Protein AF-A0A7R9YFV6-F1 (afdb_monomer_lite)

Structure (mmCIF, N/CA/C/O backbone):
data_AF-A0A7R9YFV6-F1
#
_entry.id   AF-A0A7R9YFV6-F1
#
loop_
_atom_site.group_PDB
_atom_site.id
_atom_site.type_symbol
_atom_site.label_atom_id
_atom_site.label_alt_id
_atom_site.label_comp_id
_atom_site.label_asym_id
_atom_site.label_entity_id
_atom_site.label_seq_id
_atom_site.pdbx_PDB_ins_code
_atom_site.Cartn_x
_atom_site.Cartn_y
_atom_site.Cartn_z
_atom_site.occupancy
_atom_site.B_iso_or_equiv
_atom_site.auth_seq_id
_atom_site.auth_comp_id
_atom_site.auth_asym_id
_atom_site.auth_atom_id
_atom_site.pdbx_PDB_model_num
ATOM 1 N N . LEU A 1 1 ? -9.794 -22.684 -10.075 1.00 55.94 1 LEU A N 1
ATOM 2 C CA . LEU A 1 1 ? -10.388 -21.347 -9.835 1.00 55.94 1 LEU A CA 1
ATOM 3 C C . LEU A 1 1 ? -11.830 -21.379 -10.333 1.00 55.94 1 LEU A C 1
ATOM 5 O O . LEU A 1 1 ? -12.041 -21.853 -11.437 1.00 55.94 1 LEU A O 1
ATOM 9 N N . GLN A 1 2 ? -12.814 -20.967 -9.527 1.00 76.38 2 GLN A N 1
ATOM 10 C CA . GLN A 1 2 ? -14.256 -21.085 -9.842 1.00 76.38 2 GLN A CA 1
ATOM 11 C C . GLN A 1 2 ? -14.784 -19.982 -10.793 1.00 76.38 2 GLN A C 1
ATOM 13 O O . GLN A 1 2 ? -15.985 -19.745 -10.826 1.00 76.38 2 GLN A O 1
ATOM 18 N N . GLY A 1 3 ? -13.906 -19.260 -11.505 1.00 81.19 3 GLY A N 1
ATOM 19 C CA . GLY A 1 3 ? -14.290 -18.127 -12.366 1.00 81.19 3 GLY A CA 1
ATOM 20 C C . GLY A 1 3 ? -14.866 -16.917 -11.620 1.00 81.19 3 GLY A C 1
ATOM 21 O O . GLY A 1 3 ? -15.451 -16.038 -12.238 1.00 81.19 3 GLY A O 1
ATOM 22 N N . LYS A 1 4 ? -14.732 -16.882 -10.290 1.00 84.88 4 LYS A N 1
ATOM 23 C CA . LYS A 1 4 ? -15.154 -15.749 -9.468 1.00 84.88 4 LYS A CA 1
ATOM 24 C C . LYS A 1 4 ? -14.096 -14.657 -9.536 1.00 84.88 4 LYS A C 1
ATOM 26 O O . LYS A 1 4 ? -12.906 -14.962 -9.479 1.00 84.88 4 LYS A O 1
ATOM 31 N N . GLU A 1 5 ? -14.563 -13.421 -9.613 1.00 86.38 5 GLU A N 1
ATOM 32 C CA . GLU A 1 5 ? -13.743 -12.219 -9.520 1.00 86.38 5 GLU A 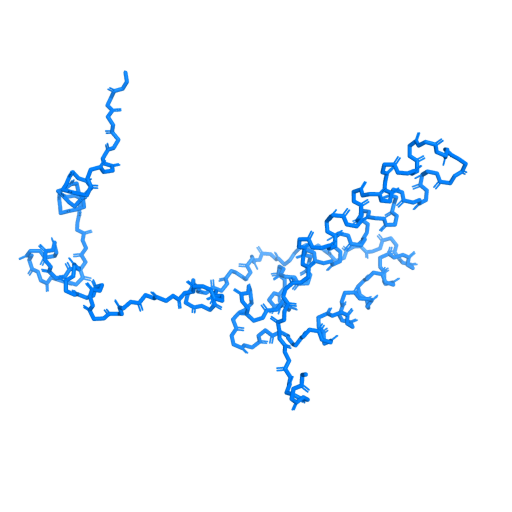CA 1
ATOM 33 C C . GLU A 1 5 ? -12.852 -12.249 -8.271 1.00 86.38 5 GLU A C 1
ATOM 35 O O . GLU A 1 5 ? -13.263 -12.716 -7.201 1.00 86.38 5 GLU A O 1
ATOM 40 N N . THR A 1 6 ? -11.621 -11.757 -8.407 1.00 92.56 6 THR A N 1
ATOM 41 C CA . THR A 1 6 ? -10.656 -11.707 -7.308 1.00 92.56 6 THR A CA 1
ATOM 42 C C . THR A 1 6 ? -10.088 -10.305 -7.140 1.00 92.56 6 THR A C 1
ATOM 44 O O . THR A 1 6 ? -10.216 -9.455 -8.012 1.00 92.56 6 THR A O 1
ATOM 47 N N . SER A 1 7 ? -9.486 -10.049 -5.981 1.00 93.19 7 SER A N 1
ATOM 48 C CA . SER A 1 7 ? -8.796 -8.794 -5.677 1.00 93.19 7 SER A CA 1
ATOM 49 C C . SER A 1 7 ? -7.513 -9.096 -4.898 1.00 93.19 7 SER A C 1
ATOM 51 O O . SER A 1 7 ? -7.325 -8.735 -3.739 1.00 93.19 7 SER A O 1
ATOM 53 N N . PHE A 1 8 ? -6.663 -9.910 -5.518 1.00 92.31 8 PHE A N 1
ATOM 54 C CA . PHE A 1 8 ? -5.338 -10.250 -5.027 1.00 92.31 8 PHE A CA 1
ATOM 55 C C . PHE A 1 8 ? -4.371 -9.086 -5.233 1.00 92.31 8 PHE A C 1
ATOM 57 O O . PHE A 1 8 ? -4.157 -8.666 -6.367 1.00 92.31 8 PHE A O 1
ATOM 64 N N . ASN A 1 9 ? -3.752 -8.636 -4.145 1.00 92.12 9 ASN A N 1
ATOM 65 C CA . ASN A 1 9 ? -2.746 -7.584 -4.120 1.00 92.12 9 ASN A CA 1
ATOM 66 C C . ASN A 1 9 ? -1.393 -8.046 -4.693 1.00 92.12 9 ASN A C 1
ATOM 68 O O . ASN A 1 9 ? -0.706 -8.847 -4.048 1.00 92.12 9 ASN A O 1
ATOM 72 N N . PRO A 1 10 ? -0.953 -7.530 -5.857 1.00 92.50 10 PRO A N 1
ATOM 73 C CA . PRO A 1 10 ? 0.287 -7.972 -6.479 1.00 92.50 10 PRO A CA 1
ATOM 74 C C . PRO A 1 10 ? 1.522 -7.178 -6.029 1.00 92.50 10 PRO A C 1
ATOM 76 O O . PRO A 1 10 ? 2.614 -7.476 -6.508 1.00 92.50 10 PRO A O 1
ATOM 79 N N . LEU A 1 11 ? 1.391 -6.193 -5.128 1.00 90.81 11 LEU A N 1
ATOM 80 C CA . LEU A 1 11 ? 2.456 -5.236 -4.804 1.00 90.81 11 LEU A CA 1
ATOM 81 C C . LEU A 1 11 ? 3.781 -5.917 -4.436 1.00 90.81 11 LEU A C 1
ATOM 83 O O . LEU A 1 11 ? 4.813 -5.612 -5.024 1.00 90.81 11 LEU A O 1
ATOM 87 N N . GLY A 1 12 ? 3.746 -6.894 -3.526 1.00 90.94 12 GLY A N 1
ATOM 88 C CA . GLY A 1 12 ? 4.953 -7.621 -3.118 1.00 90.94 12 GLY A CA 1
ATOM 89 C C . GLY A 1 12 ? 5.600 -8.422 -4.255 1.00 90.94 12 GLY A C 1
ATOM 90 O O . GLY A 1 12 ? 6.823 -8.523 -4.317 1.00 90.94 12 GLY A O 1
ATOM 91 N N . MET A 1 13 ? 4.800 -8.957 -5.184 1.00 93.62 13 MET A N 1
ATOM 92 C CA . MET A 1 13 ? 5.318 -9.688 -6.347 1.00 93.62 13 MET A CA 1
ATOM 93 C C . MET A 1 13 ? 5.952 -8.737 -7.363 1.00 93.62 13 MET A C 1
ATOM 95 O O . MET A 1 13 ? 7.000 -9.052 -7.920 1.00 93.62 13 MET A O 1
ATOM 99 N N . VAL A 1 14 ? 5.343 -7.567 -7.579 1.00 92.38 14 VAL A N 1
ATOM 100 C CA . VAL A 1 14 ? 5.886 -6.524 -8.461 1.00 92.38 14 VAL A CA 1
ATOM 101 C C . VAL A 1 14 ? 7.210 -5.993 -7.919 1.00 92.38 14 VAL A C 1
ATOM 103 O O . VAL A 1 14 ? 8.155 -5.850 -8.687 1.00 92.38 14 VAL A O 1
ATOM 106 N N . GLU A 1 15 ? 7.310 -5.759 -6.609 1.00 92.81 15 GLU A N 1
ATOM 107 C CA . GLU A 1 15 ? 8.560 -5.330 -5.970 1.00 92.81 15 GLU A CA 1
ATOM 108 C C . GLU A 1 15 ? 9.674 -6.370 -6.124 1.00 92.81 15 GLU A C 1
ATOM 110 O O . GLU A 1 15 ? 10.797 -6.028 -6.500 1.00 92.81 15 GLU A O 1
ATOM 115 N N . ALA A 1 16 ? 9.358 -7.651 -5.904 1.00 96.31 16 ALA A N 1
ATOM 116 C CA . ALA A 1 16 ? 10.313 -8.739 -6.091 1.00 96.31 16 ALA A CA 1
ATOM 117 C C . ALA A 1 16 ? 10.779 -8.856 -7.552 1.00 96.31 16 ALA A C 1
ATOM 119 O O . ALA A 1 16 ? 11.975 -8.982 -7.812 1.00 96.31 16 ALA A O 1
ATOM 120 N N . LEU A 1 17 ? 9.846 -8.777 -8.507 1.00 94.38 17 LEU A N 1
ATOM 121 C CA . LEU A 1 17 ? 10.154 -8.831 -9.935 1.00 94.38 17 LEU A CA 1
ATOM 122 C C . LEU A 1 17 ? 11.011 -7.638 -10.372 1.00 94.38 17 LEU A C 1
ATOM 124 O O . LEU A 1 17 ? 12.022 -7.829 -11.042 1.00 94.38 17 LEU A O 1
ATOM 128 N N . ALA A 1 18 ? 10.636 -6.422 -9.970 1.00 94.00 18 ALA A N 1
ATOM 129 C CA . ALA A 1 18 ? 11.396 -5.217 -10.276 1.00 94.00 18 ALA A CA 1
ATOM 130 C C . ALA A 1 18 ? 12.815 -5.298 -9.699 1.00 94.00 18 ALA A C 1
ATOM 132 O O . ALA A 1 18 ? 13.772 -5.047 -10.420 1.00 94.00 18 ALA A O 1
ATOM 133 N N . GLY A 1 19 ? 12.969 -5.737 -8.445 1.00 95.88 19 GLY A N 1
ATOM 134 C CA . GLY A 1 19 ? 14.287 -5.915 -7.831 1.00 95.88 19 GLY A CA 1
ATOM 135 C C . GLY A 1 19 ? 15.158 -6.946 -8.557 1.00 95.88 19 GLY A C 1
ATOM 136 O O . GLY A 1 19 ? 16.352 -6.720 -8.745 1.00 95.88 19 GLY A O 1
ATOM 137 N N . ALA A 1 20 ? 14.569 -8.055 -9.017 1.00 96.88 20 ALA A N 1
ATOM 138 C CA . ALA A 1 20 ? 15.288 -9.059 -9.801 1.00 96.88 20 ALA A CA 1
ATOM 139 C C . ALA A 1 20 ? 15.745 -8.514 -11.167 1.00 96.88 20 ALA A C 1
ATOM 141 O O . ALA A 1 20 ? 16.885 -8.749 -11.568 1.00 96.88 20 ALA A O 1
ATOM 142 N N . ILE A 1 21 ? 14.880 -7.765 -11.859 1.00 96.00 21 ILE A N 1
ATOM 143 C CA . ILE A 1 21 ? 15.186 -7.137 -13.153 1.00 96.00 21 ILE A CA 1
ATOM 144 C C . ILE A 1 21 ? 16.299 -6.094 -13.003 1.00 96.00 21 ILE A C 1
ATOM 146 O O . ILE A 1 21 ? 17.259 -6.100 -13.770 1.00 96.00 21 ILE A O 1
ATOM 150 N N . GLU A 1 22 ? 16.208 -5.232 -11.994 1.00 95.94 22 GLU A N 1
ATOM 151 C CA . GLU A 1 22 ? 17.221 -4.210 -11.719 1.00 95.94 22 GLU A CA 1
ATOM 152 C C . GLU A 1 22 ? 18.572 -4.837 -11.376 1.00 95.94 22 GLU A C 1
ATOM 154 O O . GLU A 1 22 ? 19.603 -4.405 -11.888 1.00 95.94 22 GLU A O 1
ATOM 159 N N . HIS A 1 23 ? 18.581 -5.906 -10.574 1.00 96.00 23 HIS A N 1
ATOM 160 C CA . HIS A 1 23 ? 19.810 -6.638 -10.289 1.00 96.00 23 HIS A CA 1
ATOM 161 C C . HIS A 1 23 ? 20.419 -7.248 -11.557 1.00 96.00 23 HIS A C 1
ATOM 163 O O . HIS A 1 23 ? 21.620 -7.102 -11.780 1.00 96.00 23 HIS A O 1
ATOM 169 N N . ALA A 1 24 ? 19.609 -7.867 -12.420 1.00 95.81 24 ALA A N 1
ATOM 170 C CA . ALA A 1 24 ? 20.085 -8.393 -13.697 1.00 95.81 24 ALA A CA 1
ATOM 171 C C . ALA A 1 24 ? 20.691 -7.286 -14.579 1.00 95.81 24 ALA A C 1
ATOM 173 O O . ALA A 1 24 ? 21.756 -7.483 -15.162 1.00 95.81 24 ALA A O 1
ATOM 174 N N . ALA A 1 25 ? 20.080 -6.099 -14.604 1.00 95.81 25 ALA A N 1
ATOM 175 C CA . ALA A 1 25 ? 20.611 -4.941 -15.320 1.00 95.81 25 ALA A CA 1
ATOM 176 C C . ALA A 1 25 ? 21.961 -4.457 -14.763 1.00 95.81 25 ALA A C 1
ATOM 178 O O . ALA A 1 25 ? 22.817 -4.033 -15.531 1.00 95.81 25 ALA A O 1
ATOM 179 N N . THR A 1 26 ? 22.211 -4.584 -13.453 1.00 94.75 26 THR A N 1
ATOM 180 C CA . THR A 1 26 ? 23.541 -4.269 -12.886 1.00 94.75 26 THR A CA 1
ATOM 181 C C . THR A 1 26 ? 24.646 -5.227 -13.341 1.00 94.75 26 THR A C 1
ATOM 183 O O . THR A 1 26 ? 25.824 -4.879 -13.279 1.00 94.75 26 THR A O 1
ATOM 186 N N . LEU A 1 27 ? 24.279 -6.424 -13.809 1.00 94.44 27 LEU A N 1
ATOM 187 C CA . LEU A 1 27 ? 25.208 -7.409 -14.368 1.00 94.44 27 LEU A CA 1
ATOM 188 C C . LEU A 1 27 ? 25.395 -7.233 -15.887 1.00 94.44 27 LEU A C 1
ATOM 190 O O . LEU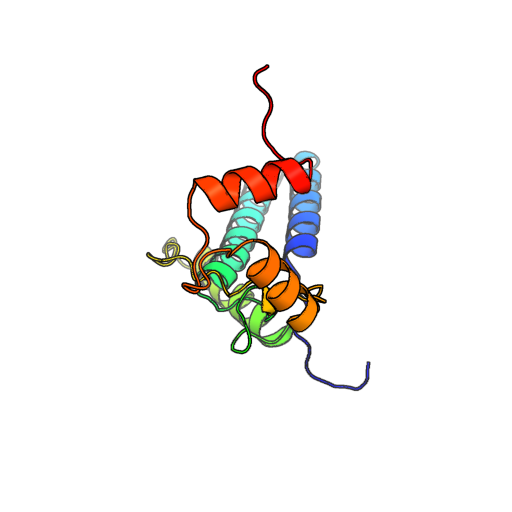 A 1 27 ? 26.414 -7.661 -16.426 1.00 94.44 27 LEU A O 1
ATOM 194 N N . HIS A 1 28 ? 24.436 -6.586 -16.560 1.00 91.38 28 HIS A N 1
ATOM 195 C CA . HIS A 1 28 ? 24.401 -6.359 -18.008 1.00 91.38 28 HIS A CA 1
ATOM 196 C C . HIS A 1 28 ? 24.117 -4.874 -18.309 1.00 91.38 28 HIS A C 1
ATOM 198 O O . HIS A 1 28 ? 22.972 -4.493 -18.561 1.00 91.38 28 HIS A O 1
ATOM 204 N N . PRO A 1 29 ? 25.148 -4.008 -18.275 1.00 88.69 29 PRO A N 1
ATOM 205 C CA . PRO A 1 29 ? 24.964 -2.558 -18.189 1.00 88.69 29 PRO A CA 1
ATOM 206 C C . PRO A 1 29 ? 24.517 -1.881 -19.493 1.00 88.69 29 PRO A C 1
ATOM 208 O O . PRO A 1 29 ? 24.250 -0.683 -19.493 1.00 88.69 29 PRO A O 1
ATOM 211 N N . GLU A 1 30 ? 24.440 -2.622 -20.598 1.00 92.25 30 GLU A N 1
ATOM 212 C CA . GLU A 1 30 ? 24.141 -2.109 -21.942 1.00 92.25 30 GLU A CA 1
ATOM 213 C C . GLU A 1 30 ? 22.812 -1.347 -22.049 1.00 92.25 30 GLU A C 1
ATOM 215 O O . GLU A 1 30 ? 22.733 -0.390 -22.813 1.00 92.25 30 GLU A O 1
ATOM 220 N N . ASP A 1 31 ? 21.813 -1.720 -21.243 1.00 90.69 31 ASP A N 1
ATOM 221 C CA . ASP A 1 31 ? 20.501 -1.059 -21.187 1.00 90.69 31 ASP A CA 1
ATOM 222 C C . ASP A 1 31 ? 20.080 -0.693 -19.750 1.00 90.69 31 ASP A C 1
ATOM 224 O O . ASP A 1 31 ? 18.904 -0.473 -19.452 1.00 90.69 31 ASP A O 1
ATOM 228 N N . GLN A 1 32 ? 21.041 -0.633 -18.821 1.00 94.38 32 GLN A N 1
ATOM 229 C CA . GLN A 1 32 ? 20.747 -0.489 -17.393 1.00 94.38 32 GLN A CA 1
ATOM 230 C C . GLN A 1 32 ? 19.943 0.775 -17.084 1.00 94.38 32 GLN A C 1
ATOM 232 O O . GLN A 1 32 ? 18.995 0.718 -16.306 1.00 94.38 32 GLN A O 1
ATOM 237 N N . GLU A 1 33 ? 20.289 1.912 -17.683 1.00 93.69 33 GLU A N 1
ATOM 238 C CA . GLU A 1 33 ? 19.588 3.173 -17.428 1.00 93.69 33 GLU A CA 1
ATOM 239 C C . GLU A 1 33 ? 18.093 3.077 -17.776 1.00 93.69 33 GLU A C 1
ATOM 241 O O . GLU A 1 33 ? 17.241 3.442 -16.960 1.00 93.69 33 GLU A O 1
ATOM 246 N N . ASN A 1 34 ? 17.768 2.507 -18.938 1.00 92.44 34 ASN A N 1
ATOM 247 C CA . ASN A 1 34 ? 16.389 2.361 -19.397 1.00 92.44 34 ASN A CA 1
ATOM 248 C C . ASN A 1 34 ? 15.610 1.359 -18.539 1.00 92.44 34 ASN A C 1
ATOM 250 O O . ASN A 1 34 ? 14.466 1.630 -18.163 1.00 92.44 34 ASN A O 1
ATOM 254 N N . VAL A 1 35 ? 16.233 0.237 -18.169 1.00 95.12 35 VAL A N 1
ATOM 255 C CA . VAL A 1 35 ? 15.619 -0.771 -17.294 1.00 95.12 35 VAL A CA 1
ATOM 256 C C . VAL A 1 35 ? 15.308 -0.184 -15.916 1.00 95.12 35 VAL A C 1
ATOM 258 O O . VAL A 1 35 ? 14.182 -0.310 -15.431 1.00 95.12 35 VAL A O 1
ATOM 261 N N . MET A 1 36 ? 16.265 0.522 -15.308 1.00 94.50 36 MET A N 1
ATOM 262 C CA . MET A 1 36 ? 16.078 1.170 -14.005 1.00 94.50 36 MET A CA 1
ATOM 263 C C . MET A 1 36 ? 14.973 2.236 -14.067 1.00 94.50 36 MET A C 1
ATOM 265 O O . MET A 1 36 ? 14.119 2.311 -13.179 1.00 94.50 36 MET A O 1
ATOM 269 N N . ALA A 1 37 ? 14.937 3.039 -15.136 1.00 92.31 37 ALA A N 1
ATOM 270 C CA . ALA A 1 37 ? 13.895 4.041 -15.343 1.00 92.31 37 ALA A CA 1
ATOM 271 C C . ALA A 1 37 ? 12.503 3.406 -15.510 1.00 92.31 37 ALA A C 1
ATOM 273 O O . ALA A 1 37 ? 11.527 3.877 -14.915 1.00 92.31 37 ALA A O 1
ATOM 274 N N . TYR A 1 38 ? 12.398 2.318 -16.275 1.00 94.00 38 TYR A N 1
ATOM 275 C CA . TYR A 1 38 ? 11.152 1.577 -16.453 1.00 94.00 38 TYR A CA 1
ATOM 276 C C . TYR A 1 38 ? 10.652 0.984 -15.129 1.00 94.00 38 TYR A C 1
ATOM 278 O O . TYR A 1 38 ? 9.500 1.208 -14.752 1.00 94.00 38 TYR A O 1
ATOM 286 N N . CYS A 1 39 ? 11.516 0.293 -14.379 1.00 95.38 39 CYS A N 1
ATOM 287 C CA . CYS A 1 39 ? 11.171 -0.292 -13.080 1.00 95.38 39 CYS A CA 1
ATOM 288 C C . CYS A 1 39 ? 10.742 0.774 -12.062 1.00 95.38 39 CYS A C 1
ATOM 290 O O . CYS A 1 39 ? 9.759 0.582 -11.340 1.00 95.38 39 CYS A O 1
ATOM 292 N N . SER A 1 40 ? 11.409 1.931 -12.050 1.00 92.81 40 SER A N 1
ATOM 293 C CA . SER A 1 40 ? 11.021 3.083 -11.231 1.00 92.81 40 SER A CA 1
ATOM 294 C C . SER A 1 40 ? 9.614 3.593 -11.577 1.00 92.81 40 SER A C 1
ATOM 296 O O . SER A 1 40 ? 8.763 3.743 -10.692 1.00 92.81 40 SER A O 1
ATOM 298 N N . ASN A 1 41 ? 9.313 3.776 -12.868 1.00 92.56 41 ASN A N 1
ATOM 299 C CA . ASN A 1 41 ? 7.982 4.188 -13.322 1.00 92.56 41 ASN A CA 1
ATOM 300 C C . ASN A 1 41 ? 6.906 3.135 -13.023 1.00 92.56 41 ASN A C 1
ATOM 302 O O . ASN A 1 41 ? 5.801 3.494 -12.612 1.00 92.56 41 ASN A O 1
ATOM 306 N N . MET A 1 42 ? 7.225 1.845 -13.159 1.00 94.56 42 MET A N 1
ATOM 307 C CA . MET A 1 42 ? 6.318 0.740 -12.840 1.00 94.56 42 MET A CA 1
ATOM 308 C C . MET A 1 42 ? 5.952 0.725 -11.351 1.00 94.56 42 MET A C 1
ATOM 310 O O . MET A 1 42 ? 4.765 0.703 -11.014 1.00 94.56 42 MET A O 1
ATOM 314 N N . ARG A 1 43 ? 6.938 0.828 -10.445 1.00 94.00 43 ARG A N 1
ATOM 315 C CA . ARG A 1 43 ? 6.671 0.950 -8.999 1.00 94.00 43 ARG A CA 1
ATOM 316 C C . ARG A 1 43 ? 5.822 2.170 -8.691 1.00 94.00 43 ARG A C 1
ATOM 318 O O . ARG A 1 43 ? 4.849 2.081 -7.944 1.00 94.00 43 ARG A O 1
ATOM 325 N N . ARG A 1 44 ? 6.146 3.311 -9.301 1.00 90.44 44 ARG A N 1
ATOM 326 C CA . ARG A 1 44 ? 5.378 4.545 -9.118 1.00 90.44 44 ARG A CA 1
ATOM 327 C C . ARG A 1 44 ? 3.930 4.397 -9.585 1.00 90.44 44 ARG A C 1
ATOM 329 O O . ARG A 1 44 ? 3.031 4.919 -8.929 1.00 90.44 44 ARG A O 1
ATOM 336 N N . ALA A 1 45 ? 3.682 3.691 -10.687 1.00 92.31 45 ALA A N 1
ATOM 337 C CA . ALA A 1 45 ? 2.336 3.434 -11.197 1.00 92.31 45 ALA A CA 1
ATOM 338 C C . ALA A 1 45 ? 1.534 2.550 -10.232 1.00 92.31 45 ALA A C 1
ATOM 340 O O . ALA A 1 45 ? 0.401 2.903 -9.891 1.00 92.31 45 ALA A O 1
ATOM 341 N N . CYS A 1 46 ? 2.141 1.476 -9.718 1.00 93.94 46 CYS A N 1
ATOM 342 C CA . CYS A 1 46 ? 1.557 0.637 -8.669 1.00 93.94 46 CYS A CA 1
ATOM 343 C C . CYS A 1 46 ? 1.237 1.438 -7.399 1.00 93.94 46 CYS A C 1
ATOM 345 O O . CYS A 1 46 ? 0.090 1.457 -6.955 1.00 93.94 46 CYS A O 1
ATOM 347 N N . HIS A 1 47 ? 2.221 2.144 -6.834 1.00 91.25 47 HIS A N 1
ATOM 348 C CA . HIS A 1 47 ? 2.048 2.901 -5.593 1.00 91.25 47 HIS A CA 1
ATOM 349 C C . HIS A 1 47 ? 1.000 4.001 -5.715 1.00 91.25 47 HIS A C 1
ATOM 351 O O . HIS A 1 47 ? 0.149 4.128 -4.836 1.00 91.25 47 HIS A O 1
ATOM 357 N N . ASN A 1 48 ? 1.011 4.761 -6.812 1.00 89.62 48 ASN A N 1
ATOM 358 C CA . ASN A 1 48 ? -0.000 5.789 -7.025 1.00 89.62 48 ASN A CA 1
ATOM 359 C C . ASN A 1 48 ? -1.391 5.164 -7.158 1.00 89.62 48 ASN A C 1
ATOM 361 O O . ASN A 1 48 ? -2.332 5.688 -6.576 1.00 89.62 48 ASN A O 1
ATOM 365 N N . THR A 1 49 ? -1.534 4.025 -7.839 1.00 91.56 49 THR A N 1
ATOM 366 C CA . THR A 1 49 ? -2.826 3.323 -7.932 1.00 91.56 49 THR A CA 1
ATOM 367 C C . THR A 1 49 ? -3.395 3.005 -6.544 1.00 91.56 49 THR A C 1
ATOM 369 O O . THR A 1 49 ? -4.549 3.327 -6.278 1.00 91.56 49 THR A O 1
ATOM 372 N N . PHE A 1 50 ? -2.577 2.515 -5.607 1.00 91.12 50 PHE A N 1
ATOM 373 C CA . PHE A 1 50 ? -3.007 2.374 -4.208 1.00 91.12 50 PHE A CA 1
ATOM 374 C C . PHE A 1 50 ? -3.302 3.718 -3.534 1.00 91.12 50 PHE A C 1
ATOM 376 O O . PHE A 1 50 ? -4.331 3.857 -2.879 1.00 91.12 50 PHE A O 1
ATOM 383 N N . ALA A 1 51 ? -2.431 4.715 -3.699 1.00 87.12 51 ALA A N 1
ATOM 384 C CA . ALA A 1 51 ? -2.583 6.016 -3.050 1.00 87.12 51 ALA A CA 1
ATOM 385 C C . ALA A 1 51 ? -3.895 6.720 -3.440 1.00 87.12 51 ALA A C 1
ATOM 387 O O . ALA A 1 51 ? -4.519 7.359 -2.594 1.00 87.12 51 ALA A O 1
ATOM 388 N N . TYR A 1 52 ? -4.330 6.553 -4.693 1.00 87.19 52 TYR A N 1
ATOM 389 C CA . TYR A 1 52 ? -5.591 7.063 -5.241 1.00 87.19 52 TYR A CA 1
ATOM 390 C C . TYR A 1 52 ? -6.839 6.279 -4.795 1.00 87.19 52 TYR A C 1
ATOM 392 O O . TYR A 1 52 ? -7.922 6.551 -5.306 1.00 87.19 52 TYR A O 1
ATOM 400 N N . GLY A 1 53 ? -6.712 5.304 -3.888 1.00 87.88 53 GLY A N 1
ATOM 401 C CA . GLY A 1 53 ? -7.824 4.433 -3.486 1.00 87.88 53 GLY A CA 1
ATOM 402 C C . GLY A 1 53 ? -8.242 3.441 -4.577 1.00 87.88 53 GLY A C 1
ATOM 403 O O . GLY A 1 53 ? -9.280 2.805 -4.474 1.00 87.88 53 GLY A O 1
ATOM 404 N N . GLN A 1 54 ? -7.432 3.291 -5.627 1.00 91.38 54 GLN A N 1
ATOM 405 C CA . GLN A 1 54 ? -7.669 2.404 -6.774 1.00 91.38 54 GLN A CA 1
ATOM 406 C C . GLN A 1 54 ? -6.894 1.084 -6.637 1.00 91.38 54 GLN A C 1
ATOM 408 O O . GLN A 1 54 ? -6.664 0.371 -7.610 1.00 91.38 54 GLN A O 1
ATOM 413 N N . GLY A 1 55 ? -6.430 0.784 -5.425 1.00 93.06 55 GLY A N 1
ATOM 414 C CA . GLY A 1 55 ? -5.762 -0.464 -5.090 1.00 93.06 55 GLY A CA 1
ATOM 415 C C . GLY A 1 55 ? -6.717 -1.652 -5.035 1.00 93.06 55 GLY A C 1
ATOM 416 O O . GLY A 1 55 ? -7.932 -1.513 -5.160 1.00 93.06 55 GLY A O 1
ATOM 417 N N . THR A 1 56 ? -6.164 -2.829 -4.773 1.00 94.00 56 THR A N 1
ATOM 418 C CA . THR A 1 56 ? -6.957 -4.018 -4.450 1.00 94.00 56 THR A CA 1
ATOM 419 C C . THR A 1 56 ? -7.696 -3.855 -3.122 1.00 94.00 56 THR A C 1
ATOM 421 O O . THR A 1 56 ? -7.294 -3.081 -2.251 1.00 94.00 56 THR A O 1
ATOM 424 N N . ARG A 1 57 ? -8.801 -4.583 -2.953 1.00 91.38 57 ARG A N 1
ATOM 425 C CA . ARG A 1 57 ? -9.788 -4.408 -1.878 1.00 91.38 57 ARG A CA 1
ATOM 426 C C . ARG A 1 57 ? -9.210 -4.533 -0.473 1.00 91.38 57 ARG A C 1
ATOM 428 O O . ARG A 1 57 ? -9.673 -3.864 0.445 1.00 91.38 57 ARG A O 1
ATOM 435 N N . ASP A 1 58 ? -8.154 -5.322 -0.309 1.00 87.88 58 ASP A N 1
ATOM 436 C CA . ASP A 1 58 ? -7.436 -5.453 0.960 1.00 87.88 58 ASP A CA 1
ATOM 437 C C . ASP A 1 58 ? -6.747 -4.157 1.419 1.00 87.88 58 ASP A C 1
ATOM 439 O O . ASP A 1 58 ? -6.566 -3.943 2.620 1.00 87.88 58 ASP A O 1
ATOM 443 N N . MET A 1 59 ? -6.374 -3.296 0.469 1.00 85.75 59 MET A N 1
ATOM 444 C CA . MET A 1 59 ? -5.667 -2.032 0.690 1.00 85.75 59 MET A CA 1
ATOM 445 C C . MET A 1 59 ? -6.416 -0.793 0.198 1.00 85.75 59 MET A C 1
ATOM 447 O O . MET A 1 59 ? -5.952 0.307 0.483 1.00 85.75 59 MET A O 1
ATOM 451 N N . ALA A 1 60 ? -7.568 -0.934 -0.457 1.00 87.06 60 ALA A N 1
ATOM 452 C CA . ALA A 1 60 ? -8.428 0.177 -0.875 1.00 87.06 60 ALA A CA 1
ATOM 453 C C . ALA A 1 60 ? -9.858 0.113 -0.303 1.00 87.06 60 ALA A C 1
ATOM 455 O O . ALA A 1 60 ? -10.601 1.083 -0.409 1.00 87.06 60 ALA A O 1
ATOM 456 N N . GLY A 1 61 ? -10.243 -0.980 0.365 1.00 86.44 61 GLY A N 1
ATOM 457 C CA . GLY A 1 61 ? -11.598 -1.163 0.886 1.00 86.44 61 GLY A CA 1
ATOM 458 C C . GLY A 1 61 ? -12.549 -1.840 -0.112 1.00 86.44 61 GLY A C 1
ATOM 459 O O . GLY A 1 61 ? -12.101 -2.406 -1.106 1.00 86.44 61 GLY A O 1
ATOM 460 N N . PRO A 1 62 ? -13.868 -1.836 0.145 1.00 86.81 62 PRO A N 1
ATOM 461 C CA . PRO A 1 62 ? -14.842 -2.629 -0.609 1.00 86.81 62 PRO A CA 1
ATOM 462 C C . PRO A 1 62 ? -14.985 -2.153 -2.058 1.00 86.81 62 PRO A C 1
ATOM 464 O O . PRO A 1 62 ? -15.182 -2.977 -2.946 1.00 86.81 62 PRO A O 1
ATOM 467 N N . ASP A 1 63 ? -14.790 -0.854 -2.287 1.00 86.88 63 ASP A N 1
ATOM 468 C CA . ASP A 1 63 ? -14.794 -0.223 -3.611 1.00 86.88 63 ASP A CA 1
ATOM 469 C C . ASP A 1 63 ? -13.441 -0.357 -4.337 1.00 86.88 63 ASP A C 1
ATOM 471 O O . ASP A 1 63 ? -13.255 0.172 -5.433 1.00 86.88 63 ASP A O 1
ATOM 475 N N . GLY A 1 64 ? -12.483 -1.065 -3.729 1.00 89.12 64 GLY A N 1
ATOM 476 C CA . GLY A 1 64 ? -11.204 -1.386 -4.343 1.00 89.12 64 GLY A CA 1
ATOM 477 C C . GLY A 1 64 ? -11.360 -2.255 -5.590 1.00 89.12 64 GLY A C 1
ATOM 478 O O . GLY A 1 64 ? -12.315 -3.024 -5.750 1.00 89.12 64 GLY A O 1
ATOM 479 N N . PHE A 1 65 ? -10.371 -2.153 -6.468 1.00 94.06 65 PHE A N 1
ATOM 480 C CA . PHE A 1 65 ? -10.366 -2.802 -7.769 1.00 94.06 65 PHE A CA 1
ATOM 481 C C . PHE A 1 65 ? -10.243 -4.316 -7.677 1.00 94.06 65 PHE A C 1
ATOM 483 O O . PHE A 1 65 ? -9.707 -4.878 -6.717 1.00 94.06 65 PHE A O 1
ATOM 490 N N . THR A 1 66 ? -10.725 -4.982 -8.718 1.00 94.94 66 THR A N 1
ATOM 491 C CA . THR A 1 66 ? -10.399 -6.382 -8.987 1.00 94.94 66 THR A CA 1
ATOM 492 C C . THR A 1 66 ? -8.911 -6.519 -9.317 1.00 94.94 66 THR A C 1
ATOM 494 O O . THR A 1 66 ? -8.209 -5.523 -9.513 1.00 94.94 66 THR A O 1
ATOM 497 N N . THR A 1 67 ? -8.391 -7.744 -9.350 1.00 94.88 67 THR A N 1
ATOM 498 C CA . THR A 1 67 ? -7.004 -7.975 -9.772 1.00 94.88 67 THR A CA 1
ATOM 499 C C . THR A 1 67 ? -6.787 -7.493 -11.202 1.00 94.88 67 THR A C 1
ATOM 501 O O . THR A 1 67 ? -5.784 -6.839 -11.476 1.00 94.88 67 THR A O 1
ATOM 504 N N . GLU A 1 68 ? -7.736 -7.771 -12.088 1.00 93.56 68 GLU A N 1
ATOM 505 C CA . GLU A 1 68 ? -7.711 -7.385 -13.492 1.00 93.56 68 GLU A CA 1
ATOM 506 C C . GLU A 1 68 ? -7.788 -5.857 -13.655 1.00 93.56 68 GLU A C 1
ATOM 508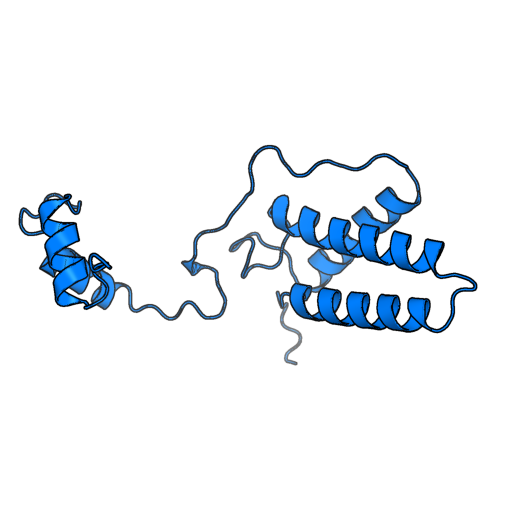 O O . GLU A 1 68 ? -6.897 -5.268 -14.265 1.00 93.56 68 GLU A O 1
ATOM 513 N N . ASP A 1 69 ? -8.751 -5.190 -13.007 1.00 95.00 69 ASP A N 1
ATOM 514 C CA . ASP A 1 69 ? -8.896 -3.725 -13.073 1.00 95.00 69 ASP A CA 1
ATOM 515 C C . ASP A 1 69 ? -7.683 -2.994 -12.482 1.00 95.00 69 ASP A C 1
ATOM 517 O O . ASP A 1 69 ? -7.278 -1.932 -12.966 1.00 95.00 69 ASP A O 1
ATOM 521 N N . PHE A 1 70 ? -7.085 -3.552 -11.422 1.00 96.06 70 PHE A N 1
ATOM 522 C CA . PHE A 1 70 ? -5.852 -3.027 -10.847 1.00 96.06 70 PHE A CA 1
ATOM 523 C C . PHE A 1 70 ? -4.710 -3.076 -11.865 1.00 96.06 70 PHE A C 1
ATOM 525 O O . PHE A 1 70 ? -4.027 -2.070 -12.067 1.00 96.06 70 PHE A O 1
ATOM 532 N N . VAL A 1 71 ? -4.517 -4.220 -12.529 1.00 95.94 71 VAL A N 1
ATOM 533 C CA . VAL A 1 71 ? -3.481 -4.386 -13.558 1.00 95.94 71 VAL A CA 1
ATOM 534 C C . VAL A 1 71 ? -3.717 -3.421 -14.720 1.00 95.94 71 VAL A C 1
ATOM 536 O O . VAL A 1 71 ? -2.785 -2.713 -15.108 1.00 95.94 71 VAL A O 1
ATOM 539 N N . ASP A 1 72 ? -4.953 -3.307 -15.207 1.00 95.50 72 ASP A N 1
ATOM 540 C CA . ASP A 1 72 ? -5.312 -2.390 -16.294 1.00 95.50 72 ASP A CA 1
ATOM 541 C C . ASP A 1 72 ? -5.063 -0.923 -15.913 1.00 95.50 72 ASP A C 1
ATOM 543 O O . ASP A 1 72 ? -4.521 -0.139 -16.703 1.00 95.50 72 ASP A O 1
ATOM 547 N N . LYS A 1 73 ? -5.387 -0.532 -14.673 1.00 94.31 73 LYS A N 1
ATOM 548 C CA . LYS A 1 73 ? -5.122 0.826 -14.182 1.00 94.31 73 LYS A CA 1
ATOM 549 C C . LYS A 1 73 ? -3.629 1.118 -14.070 1.00 94.31 73 LYS A C 1
ATOM 551 O O . LYS A 1 73 ? -3.201 2.211 -14.452 1.00 94.31 73 LYS A O 1
ATOM 556 N N . VAL A 1 74 ? -2.843 0.173 -13.554 1.00 94.75 74 VAL A N 1
ATOM 557 C CA . VAL A 1 74 ? -1.384 0.306 -13.461 1.00 94.75 74 VAL A CA 1
ATOM 558 C C . VAL A 1 74 ? -0.772 0.422 -14.853 1.00 94.75 74 VAL A C 1
ATOM 560 O O . VAL A 1 74 ? 0.039 1.322 -15.068 1.00 94.75 74 VAL A O 1
ATOM 563 N N . ALA A 1 75 ? -1.194 -0.413 -15.806 1.00 94.75 75 ALA A N 1
ATOM 564 C CA . ALA A 1 75 ? -0.731 -0.360 -17.190 1.00 94.75 75 ALA A CA 1
ATOM 565 C C . ALA A 1 75 ? -1.043 0.997 -17.840 1.00 94.75 75 ALA A C 1
ATOM 567 O O . ALA A 1 75 ? -0.160 1.614 -18.435 1.00 94.75 75 ALA A O 1
ATOM 568 N N . TRP A 1 76 ? -2.261 1.516 -17.645 1.00 92.81 76 TRP A N 1
ATOM 569 C CA . TRP A 1 76 ? -2.652 2.850 -18.109 1.00 92.81 76 TRP A CA 1
ATOM 570 C C . TRP A 1 76 ? -1.777 3.968 -17.512 1.00 92.81 76 TRP A C 1
ATOM 572 O O . TRP A 1 76 ? -1.338 4.865 -18.236 1.00 92.81 76 TRP A O 1
ATOM 582 N N . ARG A 1 77 ? -1.481 3.923 -16.201 1.00 92.56 77 ARG A N 1
ATOM 583 C CA . ARG A 1 77 ? -0.590 4.907 -15.551 1.00 92.56 77 ARG A CA 1
ATOM 584 C C . ARG A 1 77 ? 0.840 4.806 -16.070 1.00 92.56 77 ARG A C 1
ATOM 586 O O . ARG A 1 77 ? 1.458 5.834 -16.332 1.00 92.56 77 ARG A O 1
ATOM 593 N N . LEU A 1 78 ? 1.354 3.586 -16.206 1.00 93.12 78 LEU A N 1
ATOM 594 C CA . LEU A 1 78 ? 2.710 3.328 -16.675 1.00 93.12 78 LEU A CA 1
ATOM 595 C C . LEU A 1 78 ? 2.906 3.845 -18.100 1.00 93.12 78 LEU A C 1
ATOM 597 O O . LEU A 1 78 ? 3.847 4.595 -18.340 1.00 93.12 78 LEU A O 1
ATOM 601 N N . ASP A 1 79 ? 1.988 3.528 -19.015 1.00 92.25 79 ASP A N 1
ATOM 602 C CA . ASP A 1 79 ? 2.008 4.044 -20.387 1.00 92.25 79 ASP A CA 1
ATOM 603 C C . ASP A 1 79 ? 2.058 5.580 -20.409 1.00 92.25 79 ASP A C 1
ATOM 605 O O . ASP A 1 79 ? 2.877 6.177 -21.109 1.00 92.25 79 ASP A O 1
ATOM 609 N N . ARG A 1 80 ? 1.264 6.238 -19.557 1.00 88.19 80 ARG A N 1
ATOM 610 C CA . ARG A 1 80 ? 1.282 7.698 -19.423 1.00 88.19 80 ARG A CA 1
ATOM 611 C C . ARG A 1 80 ? 2.621 8.232 -18.902 1.00 88.19 80 ARG A C 1
ATOM 613 O O . ARG A 1 80 ? 3.103 9.222 -19.447 1.00 88.19 80 ARG A O 1
ATOM 620 N N . TYR A 1 81 ? 3.216 7.601 -17.888 1.00 89.88 81 TYR A N 1
ATOM 621 C CA . TYR A 1 81 ? 4.517 8.012 -17.336 1.00 89.88 81 TYR A CA 1
ATOM 622 C C . TYR A 1 81 ? 5.662 7.835 -18.336 1.00 89.88 81 TYR A C 1
ATOM 624 O O . TYR A 1 81 ? 6.602 8.626 -18.334 1.00 89.88 81 TYR A O 1
ATOM 632 N N . LEU A 1 82 ? 5.579 6.819 -19.198 1.00 89.06 82 LEU A N 1
ATOM 633 C CA . LEU A 1 82 ? 6.563 6.585 -20.254 1.00 89.06 82 LEU A CA 1
ATOM 634 C C . LEU A 1 82 ? 6.393 7.566 -21.426 1.00 89.06 82 LEU A C 1
ATOM 636 O O . LEU A 1 82 ? 7.385 8.007 -21.997 1.00 89.06 82 LEU A O 1
ATOM 640 N N . ARG A 1 83 ? 5.151 7.928 -21.785 1.00 86.06 83 ARG A N 1
ATOM 641 C CA . ARG A 1 83 ? 4.848 8.826 -22.920 1.00 86.06 83 ARG A CA 1
ATOM 642 C C . ARG A 1 83 ? 5.034 10.303 -22.621 1.00 86.06 83 ARG A C 1
ATOM 644 O O . ARG A 1 83 ? 5.351 11.080 -23.518 1.00 86.06 83 ARG A O 1
ATOM 651 N N . ALA A 1 84 ? 4.752 10.712 -21.396 1.00 64.62 84 ALA A N 1
ATOM 652 C CA . ALA A 1 84 ? 4.813 12.098 -20.994 1.00 64.62 84 ALA A CA 1
ATOM 653 C C . ALA A 1 84 ? 5.614 12.172 -19.704 1.00 64.62 84 ALA A C 1
ATOM 655 O O . ALA A 1 84 ? 5.233 11.568 -18.706 1.00 64.62 84 ALA A O 1
ATOM 656 N N . HIS A 1 85 ? 6.631 13.029 -19.666 1.00 57.88 85 HIS A N 1
ATOM 657 C CA . HIS A 1 85 ? 7.281 13.491 -18.432 1.00 57.88 85 HIS A CA 1
ATOM 658 C C . HIS A 1 85 ? 6.307 14.190 -17.442 1.00 57.88 85 HIS A C 1
ATOM 660 O O . HIS A 1 85 ? 6.725 14.948 -16.572 1.00 57.88 85 HIS A O 1
ATOM 666 N N . MET A 1 86 ? 4.993 13.990 -17.580 1.00 55.62 86 MET A N 1
ATOM 667 C CA . MET A 1 86 ? 3.958 14.408 -16.657 1.00 55.62 86 MET A CA 1
ATOM 668 C C . MET A 1 86 ? 3.689 13.285 -15.677 1.00 55.62 86 MET A C 1
ATOM 670 O O . 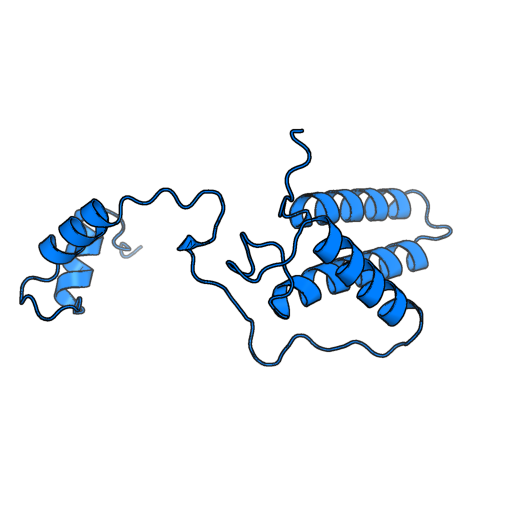MET A 1 86 ? 3.014 12.300 -15.987 1.00 55.62 86 MET A O 1
ATOM 674 N N . VAL A 1 87 ? 4.167 13.484 -14.459 1.00 58.69 87 VAL A N 1
ATOM 675 C CA . VAL A 1 87 ? 3.837 12.587 -13.375 1.00 58.69 87 VAL A CA 1
ATOM 676 C C . VAL A 1 87 ? 2.669 13.150 -12.600 1.00 58.69 87 VAL A C 1
ATOM 678 O O . VAL A 1 87 ? 2.779 14.211 -11.992 1.00 58.69 87 VAL A O 1
ATOM 681 N N . GLU A 1 88 ? 1.543 12.439 -12.623 1.00 64.06 88 GLU A N 1
ATOM 682 C CA . GLU A 1 88 ? 0.520 12.650 -11.606 1.00 64.06 88 GLU A CA 1
ATOM 683 C C . GLU A 1 88 ? 1.202 12.466 -10.245 1.00 64.06 88 GLU A C 1
ATOM 685 O O . GLU A 1 88 ? 1.770 11.407 -9.940 1.00 64.06 88 GLU A O 1
ATOM 690 N N . GLY A 1 89 ? 1.224 13.542 -9.456 1.00 63.59 89 GLY A N 1
ATOM 691 C CA . GLY A 1 89 ? 1.655 13.483 -8.067 1.00 63.59 89 GLY A CA 1
ATOM 692 C C . GLY A 1 89 ? 0.800 12.472 -7.299 1.00 63.59 89 GLY A C 1
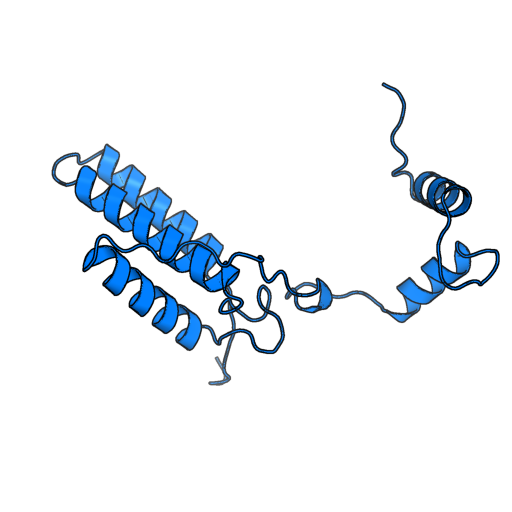ATOM 693 O O . GLY A 1 89 ? -0.265 12.079 -7.777 1.00 63.59 89 GLY A O 1
ATOM 694 N N . PRO A 1 90 ? 1.244 11.994 -6.130 1.00 63.34 90 PRO A N 1
ATOM 695 C CA . PRO A 1 90 ? 0.326 11.306 -5.232 1.00 63.34 90 PRO A CA 1
ATOM 696 C C . PRO A 1 90 ? -0.875 12.227 -4.926 1.00 63.34 90 PRO A C 1
ATOM 698 O O . PRO A 1 90 ? -0.714 13.451 -4.954 1.00 63.34 90 PRO A O 1
ATOM 701 N N . PRO A 1 91 ? -2.072 11.681 -4.655 1.00 66.38 91 PRO A N 1
ATOM 702 C CA . PRO A 1 91 ? -3.191 12.500 -4.201 1.00 66.38 91 PRO A CA 1
ATOM 703 C C . PRO A 1 91 ? -2.792 13.283 -2.944 1.00 66.38 91 PRO A C 1
ATOM 705 O O . PRO A 1 91 ? -2.037 12.775 -2.114 1.00 66.38 91 PRO A O 1
ATOM 708 N N . GLU A 1 92 ? -3.316 14.503 -2.790 1.00 68.12 92 GLU A N 1
ATOM 709 C CA . GLU A 1 92 ? -3.009 15.377 -1.642 1.00 68.12 92 GLU A CA 1
ATOM 710 C C . GLU A 1 92 ? -3.333 14.715 -0.293 1.00 68.12 92 GLU A C 1
ATOM 712 O O . GLU A 1 92 ? -2.683 14.994 0.713 1.00 68.12 92 GLU A O 1
ATOM 717 N N . VAL A 1 93 ? -4.300 13.790 -0.283 1.00 69.69 93 VAL A N 1
ATOM 718 C CA . VAL A 1 93 ? -4.680 13.000 0.889 1.00 69.69 93 VAL A CA 1
ATOM 719 C C . VAL A 1 93 ? -4.551 11.506 0.565 1.00 69.69 93 VAL A C 1
ATOM 721 O O . VAL A 1 93 ? -5.257 11.014 -0.319 1.00 69.69 93 VAL A O 1
ATOM 724 N N . PRO A 1 94 ? -3.691 10.751 1.276 1.00 64.81 94 PRO A N 1
ATOM 725 C CA . PRO A 1 94 ? -3.623 9.301 1.139 1.00 64.81 94 PRO A CA 1
ATOM 726 C C . PRO A 1 94 ? -4.948 8.650 1.554 1.00 64.81 94 PRO A C 1
ATOM 728 O O . PRO A 1 94 ? -5.365 8.772 2.708 1.00 64.81 94 PRO A O 1
ATOM 731 N N . GLN A 1 95 ? -5.584 7.901 0.653 1.00 66.31 95 GLN A N 1
ATOM 732 C CA . GLN A 1 95 ? -6.766 7.107 0.993 1.00 66.31 95 GLN A CA 1
ATOM 733 C C . GLN A 1 95 ? -6.336 5.788 1.649 1.00 66.31 95 GLN A C 1
ATOM 735 O O . GLN A 1 95 ? -6.194 4.763 0.987 1.00 66.31 95 GLN A O 1
ATOM 740 N N . LYS A 1 96 ? -6.070 5.804 2.962 1.00 65.50 96 LYS A N 1
ATOM 741 C CA . LYS A 1 96 ? -5.864 4.563 3.727 1.00 65.50 96 LYS A CA 1
ATOM 742 C C . LYS A 1 96 ? -7.229 3.990 4.108 1.00 65.50 96 LYS A C 1
ATOM 744 O O . LYS A 1 96 ? -7.939 4.638 4.878 1.00 65.50 96 LYS A O 1
ATOM 749 N N . PRO A 1 97 ? -7.611 2.796 3.634 1.00 65.88 97 PRO A N 1
ATOM 750 C CA . PRO A 1 97 ? -8.871 2.209 4.045 1.00 65.88 97 PRO A CA 1
ATOM 751 C C . PRO A 1 97 ? -8.804 1.739 5.507 1.00 65.88 97 PRO A C 1
ATOM 753 O O . PRO A 1 97 ? -7.721 1.482 6.049 1.00 65.88 97 PRO A O 1
ATOM 756 N N . PRO A 1 98 ? -9.970 1.549 6.138 1.00 73.44 98 PRO A N 1
ATOM 757 C CA . PRO A 1 98 ? -10.082 0.884 7.427 1.00 73.44 98 PRO A CA 1
ATOM 758 C C . PRO A 1 98 ? -9.391 -0.489 7.467 1.00 73.44 98 PRO A C 1
ATOM 760 O O . PRO A 1 98 ? -9.482 -1.279 6.527 1.00 73.44 98 PRO A O 1
ATOM 763 N N . LEU A 1 99 ? -8.772 -0.817 8.608 1.00 73.00 99 LEU A N 1
ATOM 764 C CA . LEU A 1 99 ? -8.056 -2.086 8.830 1.00 73.00 99 LEU A CA 1
ATOM 765 C C . LEU A 1 99 ? -8.923 -3.332 8.604 1.00 73.00 99 LEU A C 1
ATOM 767 O O . LEU A 1 99 ? -8.385 -4.368 8.214 1.00 73.00 99 LEU A O 1
ATOM 771 N N . LYS A 1 100 ? -10.243 -3.217 8.807 1.00 74.06 100 LYS A N 1
ATOM 772 C CA . LYS A 1 100 ? -11.215 -4.307 8.634 1.00 74.06 100 LYS A CA 1
ATOM 773 C C . LYS A 1 100 ? -11.257 -4.904 7.229 1.00 74.06 100 LYS A C 1
ATOM 775 O O . LYS A 1 100 ? -11.732 -6.016 7.051 1.00 74.06 100 LYS A O 1
ATOM 780 N N . PHE A 1 101 ? -10.762 -4.172 6.234 1.00 71.38 101 PHE A N 1
ATOM 781 C CA . PHE A 1 101 ? -10.742 -4.643 4.855 1.00 71.38 101 PHE A CA 1
ATOM 782 C C . PHE A 1 101 ? -9.511 -5.485 4.520 1.00 71.38 101 PHE A C 1
ATOM 784 O O . PHE A 1 101 ? -9.491 -6.140 3.484 1.00 71.38 101 PHE A O 1
ATOM 791 N N . ARG A 1 102 ? -8.501 -5.541 5.398 1.00 75.25 102 ARG A N 1
ATOM 792 C CA . ARG A 1 102 ? -7.322 -6.387 5.184 1.00 75.25 102 ARG A CA 1
ATOM 793 C C . ARG A 1 102 ? -7.726 -7.861 5.128 1.00 75.25 102 ARG A C 1
ATOM 795 O O . ARG A 1 102 ? -8.480 -8.329 5.971 1.00 75.25 102 ARG A O 1
ATOM 802 N N . ARG A 1 103 ? -7.134 -8.629 4.204 1.00 66.56 103 ARG A N 1
ATOM 803 C CA . ARG A 1 103 ? -7.469 -10.053 3.980 1.00 66.56 103 ARG A CA 1
ATOM 804 C C . ARG A 1 103 ? -7.383 -10.937 5.234 1.00 66.56 103 ARG A C 1
ATOM 806 O O . ARG A 1 103 ? -8.120 -11.907 5.342 1.00 66.56 103 ARG A O 1
ATOM 813 N N . ASN A 1 104 ? -6.483 -10.609 6.162 1.00 69.50 104 ASN A N 1
ATOM 814 C CA . ASN A 1 104 ? -6.281 -11.348 7.414 1.00 69.50 104 ASN A CA 1
ATOM 815 C C . ASN A 1 104 ? -6.954 -10.672 8.621 1.00 69.50 104 ASN A C 1
ATOM 817 O O . ASN A 1 104 ? -6.581 -10.940 9.762 1.00 69.50 104 ASN A O 1
ATOM 821 N N . TYR A 1 105 ? -7.905 -9.765 8.393 1.00 75.81 105 TYR A N 1
ATOM 822 C CA . TYR A 1 105 ? -8.726 -9.229 9.467 1.00 75.81 105 TYR A CA 1
ATOM 823 C C . TYR A 1 105 ? -9.730 -10.299 9.904 1.00 75.81 105 TYR A C 1
ATOM 825 O O . TYR A 1 105 ? -10.790 -10.465 9.309 1.00 75.81 105 TYR A O 1
ATOM 833 N N . ASN A 1 106 ? -9.348 -11.058 10.926 1.00 80.06 106 ASN A N 1
ATOM 834 C CA . ASN A 1 106 ? -10.193 -12.043 11.589 1.00 80.06 106 ASN A CA 1
ATOM 835 C C . ASN A 1 106 ? -10.290 -11.678 13.070 1.00 80.06 106 ASN A C 1
ATOM 837 O O . ASN A 1 106 ? -9.736 -12.357 13.934 1.00 80.06 106 ASN A O 1
ATOM 841 N N . VAL A 1 107 ? -10.880 -10.516 13.329 1.00 85.81 107 VAL A N 1
ATOM 842 C CA . VAL A 1 107 ? -11.067 -9.988 14.676 1.00 85.81 107 VAL A CA 1
ATOM 843 C C . VAL A 1 107 ? -12.492 -10.297 15.107 1.00 85.81 107 VAL A C 1
ATOM 845 O O . VAL A 1 107 ? -13.433 -10.017 14.369 1.00 85.81 107 VAL A O 1
ATOM 848 N N . ASP A 1 108 ? -12.638 -10.867 16.297 1.00 88.94 108 ASP A N 1
ATOM 849 C CA . ASP A 1 108 ? -13.932 -11.027 16.949 1.00 88.94 108 ASP A CA 1
ATOM 850 C C . ASP A 1 108 ? -14.365 -9.666 17.513 1.00 88.94 108 ASP A C 1
ATOM 852 O O . ASP A 1 108 ? -13.790 -9.165 18.482 1.00 88.94 108 ASP A O 1
ATOM 856 N N . GLU A 1 109 ? -15.330 -9.026 16.849 1.00 90.12 109 GLU A N 1
ATOM 857 C CA . GLU A 1 109 ? -15.808 -7.700 17.241 1.00 90.12 109 GLU A CA 1
ATOM 858 C C . GLU A 1 109 ? -16.421 -7.692 18.643 1.00 90.12 109 GLU A C 1
ATOM 860 O O . GLU A 1 109 ? -16.302 -6.686 19.342 1.00 90.12 109 GLU A O 1
ATOM 865 N N . ASP A 1 110 ? -17.053 -8.785 19.069 1.00 92.19 110 ASP A N 1
ATOM 866 C CA . ASP A 1 110 ? -17.687 -8.853 20.381 1.00 92.19 110 ASP A CA 1
ATOM 867 C C . ASP A 1 110 ? -16.630 -9.018 21.472 1.00 92.19 110 ASP A C 1
ATOM 869 O O . ASP A 1 110 ? -16.658 -8.277 22.454 1.00 92.19 110 ASP A O 1
ATOM 873 N N . ALA A 1 111 ? -15.603 -9.841 21.240 1.00 90.62 111 ALA A N 1
ATOM 874 C CA . ALA A 1 111 ? -14.450 -9.917 22.139 1.00 90.62 111 ALA A CA 1
ATOM 875 C C . ALA A 1 111 ? -13.710 -8.567 22.262 1.00 90.62 111 ALA A C 1
ATOM 877 O O . ALA A 1 111 ? -13.236 -8.208 23.341 1.00 90.62 111 ALA A O 1
ATOM 878 N N . ILE A 1 112 ? -13.621 -7.783 21.177 1.00 90.56 112 ILE A N 1
ATOM 879 C CA . ILE A 1 112 ? -13.052 -6.426 21.229 1.00 90.56 112 ILE A CA 1
ATOM 880 C C . ILE A 1 112 ? -13.938 -5.474 22.035 1.00 90.56 112 ILE A C 1
ATOM 882 O O . ILE A 1 112 ? -13.401 -4.692 22.819 1.00 90.56 112 ILE A O 1
ATOM 886 N N . LYS A 1 113 ? -15.267 -5.529 21.878 1.00 92.00 113 LYS A N 1
ATOM 887 C CA . LYS A 1 113 ? -16.198 -4.718 22.683 1.00 92.00 113 LYS A CA 1
ATOM 888 C C . LYS A 1 113 ? -16.113 -5.079 24.163 1.00 92.00 113 LYS A C 1
ATOM 890 O O . LYS A 1 113 ? -16.089 -4.178 24.993 1.00 92.00 113 LYS A O 1
ATOM 895 N N . GLU A 1 114 ? -16.031 -6.367 24.490 1.00 92.38 114 GLU A N 1
ATOM 896 C CA . GLU A 1 114 ? -15.851 -6.836 25.867 1.00 92.38 114 GLU A CA 1
ATOM 897 C C . GLU A 1 114 ? -14.525 -6.352 26.452 1.00 92.38 114 GLU A C 1
ATOM 899 O O . GLU A 1 114 ? -14.492 -5.837 27.568 1.00 92.38 114 GLU A O 1
ATOM 904 N N . MET A 1 115 ? -13.435 -6.451 25.683 1.00 91.06 115 MET A N 1
ATOM 905 C CA . MET A 1 115 ? -12.142 -5.914 26.099 1.00 91.06 115 MET A CA 1
ATOM 906 C C . MET A 1 115 ? -12.226 -4.402 26.322 1.00 91.06 115 MET A C 1
ATOM 908 O O . MET A 1 115 ? -11.751 -3.927 27.344 1.00 91.06 115 MET A O 1
ATOM 912 N N . PHE A 1 116 ? -12.847 -3.653 25.409 1.00 94.00 116 PHE A N 1
ATOM 913 C CA . PHE A 1 116 ? -13.028 -2.207 25.540 1.00 94.00 116 PHE A CA 1
ATOM 914 C C . PHE A 1 116 ? -13.810 -1.852 26.812 1.00 94.00 116 PHE A C 1
ATOM 916 O O . PHE A 1 116 ? -13.321 -1.084 27.635 1.00 94.00 116 PHE A O 1
ATOM 923 N N . ALA A 1 117 ? -14.964 -2.487 27.027 1.00 93.50 117 ALA A N 1
ATOM 924 C CA . ALA A 1 117 ? -15.810 -2.271 28.200 1.00 93.50 117 ALA A CA 1
ATOM 925 C C . ALA A 1 117 ? -15.136 -2.670 29.525 1.00 93.50 117 ALA A C 1
ATOM 927 O O . ALA A 1 117 ? -15.505 -2.173 30.583 1.00 93.50 117 ALA A O 1
ATOM 928 N N . ALA A 1 118 ? -14.143 -3.565 29.498 1.00 92.44 118 ALA A N 1
ATOM 929 C CA . ALA A 1 118 ? -13.371 -3.920 30.687 1.00 92.44 118 ALA A CA 1
ATOM 930 C C . ALA A 1 118 ? -12.372 -2.826 31.120 1.00 92.44 118 ALA A C 1
ATOM 932 O O . ALA A 1 118 ? -11.889 -2.867 32.258 1.00 92.44 118 ALA A O 1
ATOM 933 N N . TYR A 1 119 ? -12.034 -1.890 30.227 1.00 93.06 119 TYR A N 1
ATOM 934 C CA . TYR A 1 119 ? -11.087 -0.800 30.486 1.00 93.06 119 TYR A CA 1
ATOM 935 C C . TYR A 1 119 ? -11.733 0.589 30.518 1.00 93.06 119 TYR A C 1
ATOM 937 O O . TYR A 1 119 ? -11.219 1.418 31.258 1.00 93.06 119 TYR A O 1
ATOM 945 N N . ASP A 1 120 ? -12.835 0.813 29.794 1.00 95.69 120 ASP A N 1
ATOM 946 C CA . ASP A 1 120 ? -13.713 1.992 29.914 1.00 95.69 120 ASP A CA 1
ATOM 947 C C . ASP A 1 120 ? -14.525 1.872 31.214 1.00 95.69 120 ASP A C 1
ATOM 949 O O . ASP A 1 120 ? -15.616 1.296 31.255 1.00 95.69 120 ASP A O 1
ATOM 953 N N . LYS A 1 121 ? -13.924 2.298 32.327 1.00 91.56 121 LYS A N 1
ATOM 954 C CA . LYS A 1 121 ? -14.451 2.077 33.680 1.00 91.56 121 LYS A CA 1
ATOM 955 C C . LYS A 1 121 ? -15.593 3.014 34.010 1.00 91.56 121 LYS A C 1
ATOM 957 O O . LYS A 1 121 ? -16.437 2.663 34.839 1.00 91.56 121 LYS A O 1
ATOM 962 N N . ASP A 1 122 ? -15.576 4.208 33.433 1.00 92.94 122 ASP A N 1
ATOM 963 C CA . ASP A 1 122 ? -16.639 5.183 33.623 1.00 92.94 122 ASP A CA 1
ATOM 964 C C . ASP A 1 122 ? -17.806 4.985 32.634 1.00 92.94 122 ASP A C 1
ATOM 966 O O . ASP A 1 122 ? -18.898 5.512 32.865 1.00 92.94 122 ASP A O 1
ATOM 970 N N . GLY A 1 123 ? -17.617 4.148 31.606 1.00 92.12 123 GLY A N 1
ATOM 971 C CA . GLY A 1 123 ? -18.637 3.754 30.640 1.00 92.12 123 GLY A CA 1
ATOM 972 C C . GLY A 1 123 ? -19.006 4.880 29.678 1.00 92.12 123 GLY A C 1
ATOM 973 O O . GLY A 1 123 ? -20.132 4.903 29.166 1.00 92.12 123 GLY A O 1
ATOM 974 N N . ASN A 1 124 ? -18.108 5.846 29.470 1.00 95.12 124 ASN A N 1
ATOM 975 C CA . ASN A 1 124 ? -18.365 7.024 28.648 1.00 95.12 124 ASN A CA 1
ATOM 976 C C . ASN A 1 124 ? -18.181 6.761 27.138 1.00 95.12 124 ASN A C 1
ATOM 978 O O . ASN A 1 124 ? -18.493 7.629 26.315 1.00 95.12 124 ASN A O 1
ATOM 982 N N . GLY A 1 125 ? -17.723 5.562 26.759 1.00 93.44 125 GLY A N 1
ATOM 983 C CA . GLY A 1 125 ? -17.481 5.160 25.376 1.00 93.44 125 GLY A CA 1
ATOM 984 C C . GLY A 1 125 ? -16.123 5.608 24.830 1.00 93.44 125 GLY A C 1
ATOM 985 O O . GLY A 1 125 ? -15.897 5.543 23.618 1.00 93.44 125 GLY A O 1
ATOM 986 N N . THR A 1 126 ? -15.220 6.070 25.690 1.00 94.88 126 THR A N 1
ATOM 987 C CA . THR A 1 126 ? -13.847 6.479 25.381 1.00 94.88 126 THR A CA 1
ATOM 988 C C . THR A 1 126 ? -12.885 5.868 26.400 1.00 94.88 126 THR A C 1
ATOM 990 O O . THR A 1 126 ? -13.309 5.337 27.412 1.00 94.88 126 THR A O 1
ATOM 993 N N . ILE A 1 127 ? -11.588 5.874 26.090 1.00 95.19 127 ILE A N 1
ATOM 994 C CA . ILE A 1 127 ? -10.542 5.433 27.018 1.00 95.19 127 ILE A CA 1
ATOM 995 C C . ILE A 1 127 ? -9.682 6.655 27.305 1.00 95.19 127 ILE A C 1
ATOM 997 O O . ILE A 1 127 ? -9.032 7.171 26.386 1.00 95.19 127 ILE A O 1
ATOM 1001 N N . ASP A 1 128 ? -9.699 7.131 28.545 1.00 96.00 128 ASP A N 1
ATOM 1002 C CA . ASP A 1 128 ? -8.857 8.248 28.962 1.00 96.00 128 ASP A CA 1
ATOM 1003 C C . ASP A 1 128 ? -7.388 7.822 29.163 1.00 96.00 128 ASP A C 1
ATOM 1005 O O . ASP A 1 128 ? -6.982 6.687 28.889 1.00 96.00 128 ASP A O 1
ATOM 1009 N N . PHE A 1 129 ? -6.528 8.762 29.561 1.00 95.69 129 PHE A N 1
ATOM 1010 C CA . PHE A 1 129 ? -5.099 8.477 29.680 1.00 95.69 129 PHE A CA 1
ATOM 1011 C C . PHE A 1 129 ? -4.790 7.490 30.816 1.00 95.69 129 PHE A C 1
ATOM 1013 O O . PHE A 1 129 ? -3.903 6.635 30.682 1.00 95.69 129 PHE A O 1
ATOM 1020 N N . GLU A 1 130 ? -5.504 7.601 31.930 1.00 95.44 130 GLU A N 1
ATOM 1021 C CA . GLU A 1 130 ? -5.385 6.737 33.094 1.00 95.44 130 GLU A CA 1
ATOM 1022 C C . GLU A 1 130 ? -5.812 5.298 32.757 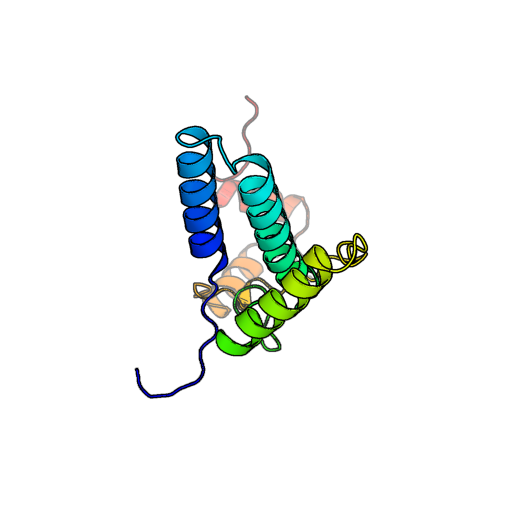1.00 95.44 130 GLU A C 1
ATOM 1024 O O . GLU A 1 130 ? -5.053 4.351 33.002 1.00 95.44 130 GLU A O 1
ATOM 1029 N N . GLU A 1 131 ? -6.966 5.130 32.114 1.00 95.38 131 GLU A N 1
ATOM 1030 C CA . GLU A 1 131 ? -7.491 3.847 31.637 1.00 95.38 131 GLU A CA 1
ATOM 1031 C C . GLU A 1 131 ? -6.585 3.223 30.569 1.00 95.38 131 GLU A C 1
ATOM 1033 O O . GLU A 1 131 ? -6.259 2.031 30.631 1.00 95.38 131 GLU A O 1
ATOM 1038 N N . PHE A 1 132 ? -6.090 4.033 29.627 1.00 94.69 132 PHE A N 1
ATOM 1039 C CA . PHE A 1 132 ? -5.132 3.596 28.614 1.00 94.69 132 PHE A CA 1
ATOM 1040 C C . PHE A 1 132 ? -3.834 3.086 29.246 1.00 94.69 132 PHE A C 1
ATOM 1042 O O . PHE A 1 132 ? -3.290 2.057 28.832 1.00 94.69 132 PHE A O 1
ATOM 1049 N N . THR A 1 133 ? -3.330 3.785 30.264 1.00 93.88 133 THR A N 1
ATOM 1050 C CA . THR A 1 133 ? -2.117 3.385 30.985 1.00 93.88 133 THR A CA 1
ATOM 1051 C C . THR A 1 133 ? -2.317 2.036 31.668 1.00 93.88 133 THR A C 1
ATOM 1053 O O . THR A 1 133 ? -1.477 1.142 31.530 1.00 93.88 133 THR A O 1
ATOM 1056 N N . GLU A 1 134 ? -3.444 1.850 32.357 1.00 92.38 134 GLU A N 1
ATOM 1057 C CA . GLU A 1 134 ? -3.790 0.570 32.976 1.00 92.38 134 GLU A CA 1
ATOM 1058 C C . GLU A 1 134 ? -3.904 -0.553 31.937 1.00 92.38 134 GLU A C 1
ATOM 1060 O O . GLU A 1 134 ? -3.365 -1.644 32.150 1.00 92.38 134 GLU A O 1
ATOM 1065 N N . MET A 1 135 ? -4.532 -0.278 30.792 1.00 93.56 135 MET A N 1
ATOM 1066 C CA . MET A 1 135 ? -4.635 -1.209 29.671 1.00 93.56 135 MET A CA 1
ATOM 1067 C C . MET A 1 135 ? -3.260 -1.638 29.150 1.00 93.56 135 MET A C 1
ATOM 1069 O O . MET A 1 135 ? -2.976 -2.834 29.068 1.00 93.56 135 MET A O 1
ATOM 1073 N N . MET A 1 136 ? -2.366 -0.692 28.854 1.00 94.38 136 MET A N 1
ATOM 1074 C CA . MET A 1 136 ? -1.013 -0.988 28.361 1.00 94.38 136 MET A CA 1
ATOM 1075 C C . MET A 1 136 ? -0.192 -1.813 29.361 1.00 94.38 136 MET A C 1
ATOM 1077 O O . MET A 1 136 ? 0.562 -2.707 28.960 1.00 94.38 136 MET A O 1
ATOM 1081 N N . VAL A 1 137 ? -0.337 -1.533 30.662 1.00 92.25 137 VAL A N 1
ATOM 1082 C CA . VAL A 1 137 ? 0.345 -2.283 31.727 1.00 92.25 137 VAL A CA 1
ATOM 1083 C C . VAL A 1 137 ? -0.192 -3.709 31.819 1.00 92.25 137 VAL A C 1
ATOM 1085 O O . VAL A 1 137 ? 0.608 -4.645 31.822 1.00 92.25 137 VAL A O 1
ATOM 1088 N N . LYS A 1 138 ? -1.519 -3.904 31.842 1.00 90.75 138 LYS A N 1
ATOM 1089 C CA . LYS A 1 138 ? -2.122 -5.248 31.915 1.00 90.75 138 LYS A CA 1
ATOM 1090 C C . LYS A 1 138 ? -1.820 -6.098 30.682 1.00 90.75 138 LYS A C 1
ATOM 1092 O O . LYS A 1 138 ? -1.605 -7.298 30.816 1.00 90.75 138 LYS A O 1
ATOM 1097 N N . LEU A 1 139 ? -1.748 -5.481 29.504 1.00 91.81 139 LEU A N 1
ATOM 1098 C CA . LEU A 1 139 ? -1.362 -6.149 28.258 1.00 91.81 139 LEU A CA 1
ATOM 1099 C C . LEU A 1 139 ? 0.151 -6.419 28.154 1.00 91.81 139 LEU A C 1
ATOM 1101 O O . LEU A 1 139 ? 0.591 -7.072 27.211 1.00 91.81 139 LEU A O 1
ATOM 1105 N N . GLY A 1 140 ? 0.965 -5.924 29.094 1.00 92.56 140 GLY A N 1
ATOM 1106 C CA . GLY A 1 140 ? 2.414 -6.144 29.107 1.00 92.56 140 GLY A CA 1
ATOM 1107 C C . GLY A 1 140 ? 3.179 -5.410 28.000 1.00 92.56 140 GLY A C 1
ATOM 1108 O O . GLY A 1 140 ? 4.347 -5.712 27.762 1.00 92.56 140 GLY A O 1
ATOM 1109 N N . VAL A 1 141 ? 2.540 -4.446 27.335 1.00 94.62 141 VAL A N 1
ATOM 1110 C CA . VAL A 1 141 ? 3.107 -3.664 26.221 1.00 94.62 141 VAL A CA 1
ATOM 1111 C C . VAL A 1 141 ? 3.485 -2.239 26.630 1.00 94.62 141 VAL A C 1
ATOM 1113 O O . VAL A 1 141 ? 3.964 -1.465 25.803 1.00 94.62 141 VAL A O 1
ATOM 1116 N N . ALA A 1 142 ? 3.291 -1.884 27.904 1.00 92.81 142 ALA A N 1
ATOM 1117 C CA . ALA A 1 142 ? 3.692 -0.589 28.431 1.00 92.81 142 ALA A CA 1
ATOM 1118 C C . ALA A 1 142 ? 5.202 -0.345 28.216 1.00 92.81 142 ALA A C 1
ATOM 1120 O O . ALA A 1 142 ? 6.027 -1.170 28.635 1.00 92.81 142 ALA A O 1
ATOM 1121 N N . PRO A 1 143 ? 5.591 0.783 27.593 1.00 92.06 143 PRO A N 1
ATOM 1122 C CA . PRO A 1 143 ? 6.992 1.116 27.389 1.00 92.06 143 PRO A CA 1
ATOM 1123 C C . PRO A 1 143 ? 7.685 1.316 28.740 1.00 92.06 143 PRO A C 1
ATOM 1125 O O . PRO A 1 143 ? 7.212 2.052 29.607 1.00 92.06 143 PRO A O 1
ATOM 1128 N N . LYS A 1 144 ? 8.829 0.655 28.922 1.00 91.00 144 LYS A N 1
ATOM 1129 C CA . LYS A 1 144 ? 9.656 0.796 30.124 1.00 91.00 144 LYS A CA 1
ATOM 1130 C C . LYS A 1 144 ? 10.685 1.895 29.900 1.00 91.00 144 LYS A C 1
ATOM 1132 O O . LYS A 1 144 ? 11.225 2.019 28.803 1.00 91.00 144 LYS A O 1
ATOM 1137 N N . ARG A 1 145 ? 10.976 2.673 30.944 1.00 83.81 145 ARG A N 1
ATOM 1138 C CA . ARG A 1 145 ? 12.147 3.558 30.928 1.00 83.81 145 ARG A CA 1
ATOM 1139 C C . ARG A 1 145 ? 13.395 2.682 30.793 1.00 83.81 145 ARG A C 1
ATOM 1141 O O . ARG A 1 145 ? 13.554 1.748 31.579 1.00 83.81 145 ARG A O 1
ATOM 1148 N N . MET A 1 146 ? 14.184 2.952 29.757 1.00 66.44 146 MET A N 1
ATOM 1149 C CA . MET A 1 146 ? 15.481 2.321 29.499 1.00 66.44 146 MET A CA 1
ATOM 1150 C C . MET A 1 146 ? 16.586 3.048 30.254 1.00 66.44 146 MET A C 1
ATOM 1152 O O . MET A 1 146 ? 16.445 4.280 30.437 1.00 66.44 146 MET A O 1
#

Foldseek 3Di:
DPPDFAQDFCLVVLVVVLVVQQVVCVVVVPCNVVSPVLSVLLNLLLVLCLQVLQHGCQFNNPPHDTPVSSVVSSVVSSVVVVVDVDHDDRPPHGRGDDNCRHPPPPDDVVVVVVLVPVLPVVPPSDHDPVSVQVSCVVVVNDDDDD

Sequence (146 aa):
LQGKETSFNPLGMVEALAGAIEHAATLHPEDQENVMAYCSNMRRACHNTFAYGQGTRDMAGPDGFTTEDFVDKVAWRLDRYLRAHMVEGPPEVPQKPPLKFRRNYNVDEDAIKEMFAAYDKDGNGTIDFEEFTEMMVKLGVAPKRM

Radius of gyration: 21.93 Å; chains: 1; bounding box: 44×37×57 Å

Secondary structure (DSSP, 8-state):
--S-------HHHHHHHHHHHHHHHHHSGGGHHHHHHHHHHHHHHHHHHHHTT-SBHHHH-TTPBPHHHHHHHHHHHHHHHHH-S--PPPPSS--PPPGGGSTT----HHHHHHHHHHH-SS-SSS--HHHHHHHHHHTT-PPPP-

Organism: NCBI:txid172671

InterPro domains:
  IPR002048 EF-hand domain [PF00036] (112-139)
  IPR002048 EF-hand domain [PS50222] (107-142)
  IPR002048 EF-hand domain [SM00054] (111-139)
  IPR002048 EF-hand domain [cd00051] (106-136)
  IPR011992 EF-hand domain pair [SSF47473] (104-141)
  IPR018247 EF-Hand 1, calcium-binding site [PS00018] (120-132)

pLDDT: mean 87.83, std 10.24, range [55.62, 96.88]